Protein AF-A0A1J9Q0Z7-F1 (afdb_monomer_lite)

Radius of gyration: 9.47 Å; chains: 1; bounding box: 32×16×17 Å

Sequence (44 aa):
MPSLFSSGQKQMIAQFIGITGARDSIAGKLLKSNGWNVERAVDA

pLDDT: mean 89.7, std 11.25, range [41.47, 96.0]

Foldseek 3Di:
DPPPDDPLLVVLLVVLCVLPVDDSVVSSVLCVVQVVDSVSSNVD

InterPro domains:
  IPR009060 UBA-like superfamily [SSF46934] (6-43)

Organism: NCBI:txid1658174

Structure (mmCIF, N/CA/C/O backbone):
data_AF-A0A1J9Q0Z7-F1
#
_entry.id   AF-A0A1J9Q0Z7-F1
#
loop_
_atom_site.group_PDB
_atom_site.id
_atom_site.type_symbol
_atom_site.label_atom_id
_atom_site.label_alt_id
_atom_site.label_comp_id
_atom_site.label_asym_id
_atom_site.label_entity_id
_atom_site.label_seq_id
_atom_site.pdbx_PDB_ins_code
_atom_site.Cartn_x
_atom_site.Cartn_y
_atom_site.Cartn_z
_atom_site.occupancy
_atom_site.B_iso_or_equiv
_atom_site.auth_seq_id
_atom_site.auth_comp_id
_atom_site.auth_asym_id
_atom_site.auth_atom_id
_atom_site.pdbx_PDB_model_num
ATOM 1 N N . MET A 1 1 ? 22.872 -0.582 2.775 1.00 41.47 1 MET A N 1
ATOM 2 C CA . MET A 1 1 ? 22.048 -1.794 2.577 1.00 41.47 1 MET A CA 1
ATOM 3 C C . MET A 1 1 ? 21.218 -1.609 1.319 1.00 41.47 1 MET A C 1
ATOM 5 O O . MET A 1 1 ? 20.603 -0.552 1.210 1.00 41.47 1 MET A O 1
ATOM 9 N N . PRO A 1 2 ? 21.221 -2.551 0.361 1.00 50.94 2 PRO A N 1
ATOM 10 C CA . PRO A 1 2 ? 20.320 -2.462 -0.780 1.00 50.94 2 PRO A CA 1
ATOM 11 C C . PRO A 1 2 ? 18.891 -2.488 -0.239 1.00 50.94 2 PRO A C 1
ATOM 13 O O . PRO A 1 2 ? 18.524 -3.368 0.538 1.00 50.94 2 PRO A O 1
ATOM 16 N N . SER A 1 3 ? 18.101 -1.470 -0.559 1.00 62.00 3 SER A N 1
ATOM 17 C CA . SER A 1 3 ? 16.710 -1.462 -0.137 1.00 62.00 3 SER A CA 1
ATOM 18 C C . SER A 1 3 ? 15.959 -2.581 -0.845 1.00 62.00 3 SER A C 1
ATOM 20 O O . SER A 1 3 ? 16.013 -2.661 -2.068 1.00 62.00 3 SER A O 1
ATOM 22 N N . LEU A 1 4 ? 15.228 -3.395 -0.077 1.00 81.06 4 LEU A N 1
ATOM 23 C CA . LEU A 1 4 ? 14.401 -4.518 -0.553 1.00 81.06 4 LEU A CA 1
ATOM 24 C C . LEU A 1 4 ? 13.402 -4.140 -1.659 1.00 81.06 4 LEU A C 1
ATOM 26 O O . LEU A 1 4 ?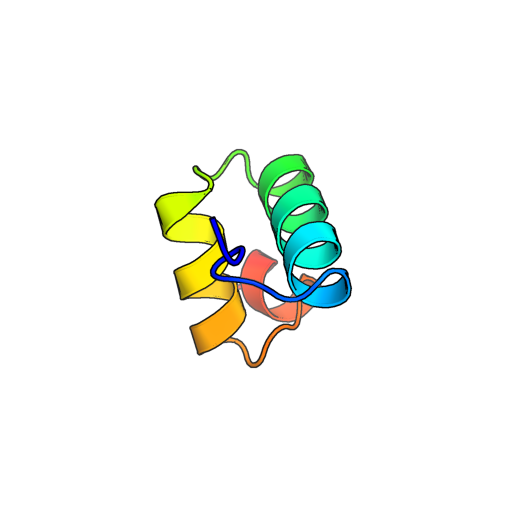 12.921 -5.007 -2.380 1.00 81.06 4 LEU A O 1
ATOM 30 N N . PHE A 1 5 ? 13.101 -2.849 -1.784 1.00 86.94 5 PHE A N 1
ATOM 31 C CA . PHE A 1 5 ? 12.160 -2.290 -2.737 1.00 86.94 5 PHE A CA 1
ATOM 32 C C . PHE A 1 5 ? 12.832 -1.210 -3.584 1.00 86.94 5 PHE A C 1
ATOM 34 O O . PHE A 1 5 ? 13.651 -0.427 -3.086 1.00 86.94 5 PHE A O 1
ATOM 41 N N . SER A 1 6 ? 12.452 -1.151 -4.857 1.00 92.00 6 SER A N 1
ATOM 42 C CA . SER A 1 6 ? 12.784 -0.038 -5.750 1.00 92.00 6 SER A CA 1
ATOM 43 C C . SER A 1 6 ? 12.147 1.271 -5.264 1.00 92.00 6 SER A C 1
ATOM 45 O O . SER A 1 6 ? 11.217 1.264 -4.455 1.00 92.00 6 SER A O 1
ATOM 47 N N . SER A 1 7 ? 12.617 2.414 -5.767 1.00 91.81 7 SER A N 1
ATOM 48 C CA . SER A 1 7 ? 12.061 3.724 -5.397 1.00 91.81 7 SER A CA 1
ATOM 49 C C . SER A 1 7 ? 10.555 3.831 -5.670 1.00 91.81 7 SER A C 1
ATOM 51 O O . SER A 1 7 ? 9.829 4.333 -4.817 1.00 91.81 7 SER A O 1
ATOM 53 N N . GLY A 1 8 ? 10.069 3.289 -6.795 1.00 93.88 8 GLY A N 1
ATOM 54 C CA . GLY A 1 8 ? 8.635 3.274 -7.115 1.00 93.88 8 GLY A CA 1
ATOM 55 C C . GLY A 1 8 ? 7.823 2.413 -6.142 1.00 93.88 8 GLY A C 1
ATOM 56 O O . GLY A 1 8 ? 6.795 2.842 -5.631 1.00 93.88 8 GLY A O 1
ATOM 57 N N . GLN A 1 9 ? 8.338 1.235 -5.784 1.00 94.31 9 GLN A N 1
ATOM 58 C CA . GLN A 1 9 ? 7.696 0.363 -4.795 1.00 94.31 9 GLN A CA 1
ATOM 59 C C . GLN A 1 9 ? 7.645 1.004 -3.402 1.00 94.31 9 GLN A C 1
ATOM 61 O O . GLN A 1 9 ? 6.652 0.851 -2.699 1.00 94.31 9 GLN A O 1
ATOM 66 N N . LYS A 1 10 ? 8.672 1.768 -3.005 1.00 93.19 10 LYS A N 1
ATOM 67 C CA . LYS A 1 10 ? 8.650 2.524 -1.741 1.00 93.19 10 LYS A CA 1
ATOM 68 C C . LYS A 1 10 ? 7.579 3.609 -1.729 1.00 93.19 10 LYS A C 1
ATOM 70 O O . LYS A 1 10 ? 6.928 3.784 -0.706 1.00 93.19 10 LYS A O 1
ATOM 75 N N . GLN A 1 11 ? 7.382 4.315 -2.844 1.00 94.88 11 GLN A N 1
ATOM 76 C CA . GLN A 1 11 ? 6.309 5.308 -2.959 1.00 94.88 11 GLN A CA 1
ATOM 77 C C . GLN A 1 11 ? 4.933 4.652 -2.811 1.00 94.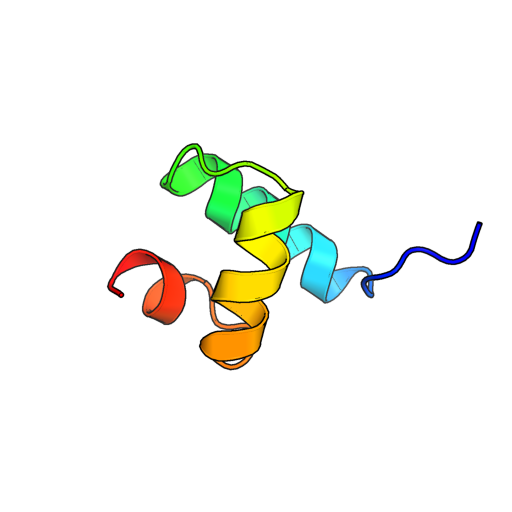88 11 GLN A C 1
ATOM 79 O O . GLN A 1 11 ? 4.098 5.156 -2.066 1.00 94.88 11 GLN A O 1
ATOM 84 N N . MET A 1 12 ? 4.726 3.497 -3.449 1.00 95.19 12 MET A N 1
ATOM 85 C CA . MET A 1 12 ? 3.483 2.728 -3.318 1.00 95.19 12 MET A CA 1
ATOM 86 C C . MET A 1 12 ? 3.269 2.230 -1.887 1.00 95.19 12 MET A C 1
ATOM 88 O O . MET A 1 12 ? 2.164 2.337 -1.369 1.00 95.19 12 MET A O 1
ATOM 92 N N . ILE A 1 13 ? 4.322 1.733 -1.228 1.00 95.31 13 ILE A N 1
ATOM 93 C CA . ILE A 1 13 ? 4.275 1.320 0.182 1.00 95.31 13 ILE A CA 1
ATOM 94 C C . ILE A 1 13 ? 3.879 2.500 1.067 1.00 95.31 13 ILE A C 1
ATOM 96 O O . ILE A 1 13 ? 2.950 2.369 1.855 1.00 95.31 13 ILE A O 1
ATOM 100 N N . ALA A 1 14 ? 4.518 3.659 0.903 1.00 94.88 14 ALA A N 1
ATOM 101 C CA . ALA A 1 14 ? 4.201 4.849 1.687 1.00 94.88 14 ALA A CA 1
ATOM 102 C C . ALA A 1 14 ? 2.750 5.317 1.478 1.00 94.88 14 ALA A C 1
ATOM 104 O O . ALA A 1 14 ? 2.071 5.626 2.455 1.00 94.88 14 ALA A O 1
ATOM 105 N N . GLN A 1 15 ? 2.251 5.318 0.235 1.00 95.62 15 GLN A N 1
ATOM 106 C CA . GLN A 1 15 ? 0.845 5.636 -0.049 1.00 95.62 15 GLN A CA 1
ATOM 107 C C . GLN A 1 15 ? -0.105 4.630 0.600 1.00 95.62 15 GLN A C 1
ATOM 109 O O . GLN A 1 15 ? -1.035 5.023 1.297 1.00 95.62 15 GLN A O 1
ATOM 114 N N . PHE A 1 16 ? 0.153 3.336 0.414 1.00 96.00 16 PHE A N 1
ATOM 115 C CA . PHE A 1 16 ? -0.672 2.269 0.970 1.00 96.00 16 PHE A CA 1
ATOM 116 C C . PHE A 1 16 ? -0.751 2.344 2.500 1.00 96.00 16 PHE A C 1
ATOM 118 O O . PHE A 1 16 ? -1.835 2.241 3.071 1.00 96.00 16 PHE A O 1
ATOM 125 N N . ILE A 1 17 ? 0.382 2.579 3.168 1.00 96.00 17 ILE A N 1
ATOM 126 C CA . ILE A 1 17 ? 0.445 2.797 4.619 1.00 96.00 17 ILE A CA 1
ATOM 127 C C . ILE A 1 17 ? -0.338 4.050 5.012 1.00 96.00 17 ILE A C 1
ATOM 129 O O . ILE A 1 17 ? -1.092 4.008 5.977 1.00 96.00 17 ILE A O 1
ATOM 133 N N . GLY A 1 18 ? -0.194 5.147 4.265 1.00 95.81 18 GLY A N 1
ATOM 134 C CA . GLY A 1 18 ? -0.919 6.390 4.531 1.00 95.81 18 GLY A CA 1
ATOM 135 C C . GLY A 1 18 ? -2.441 6.239 4.441 1.00 95.81 18 GLY A C 1
ATOM 136 O O . GLY A 1 18 ? -3.156 6.881 5.202 1.00 95.81 18 GLY A O 1
ATOM 137 N N . ILE A 1 19 ? -2.927 5.372 3.549 1.00 95.12 19 ILE A N 1
ATOM 138 C CA . ILE A 1 19 ? -4.361 5.110 3.356 1.00 95.12 19 ILE A CA 1
ATOM 139 C C . ILE A 1 19 ? -4.896 4.120 4.400 1.00 95.12 19 ILE A C 1
ATOM 141 O O . ILE A 1 19 ? -5.961 4.336 4.970 1.00 95.12 19 ILE A O 1
ATOM 145 N N . THR A 1 20 ? -4.170 3.030 4.655 1.00 94.75 20 THR A N 1
ATOM 146 C CA . THR A 1 20 ? -4.676 1.887 5.444 1.00 94.75 20 THR A CA 1
ATOM 147 C C . THR A 1 20 ? -4.209 1.867 6.898 1.00 94.75 20 THR A C 1
ATOM 149 O O . THR A 1 20 ? -4.765 1.139 7.718 1.00 94.75 20 THR A O 1
ATOM 152 N N . GLY A 1 21 ? -3.143 2.596 7.228 1.00 92.62 21 GLY A N 1
ATOM 153 C CA . GLY A 1 21 ? -2.440 2.477 8.506 1.00 92.62 21 GLY A CA 1
ATOM 154 C C . GLY A 1 21 ? -1.660 1.165 8.679 1.00 92.62 21 GLY A C 1
ATOM 155 O O . GLY A 1 21 ? -1.228 0.851 9.791 1.00 92.62 21 GLY A O 1
ATOM 156 N N . ALA A 1 22 ? -1.481 0.370 7.617 1.00 91.50 22 ALA A N 1
ATOM 157 C CA . ALA A 1 22 ? -0.742 -0.888 7.685 1.00 91.50 22 ALA A CA 1
ATOM 158 C C . ALA A 1 22 ? 0.740 -0.677 8.048 1.00 91.50 22 ALA A C 1
ATOM 160 O O . ALA A 1 22 ? 1.331 0.364 7.784 1.00 91.50 22 ALA A O 1
ATOM 161 N N . ARG A 1 23 ? 1.386 -1.701 8.616 1.00 90.94 23 ARG A N 1
ATOM 162 C CA . ARG A 1 23 ? 2.840 -1.676 8.863 1.00 90.94 23 ARG A CA 1
ATOM 163 C C . ARG A 1 23 ? 3.618 -1.923 7.570 1.00 90.94 23 ARG A C 1
ATOM 165 O O . ARG A 1 23 ? 3.203 -2.762 6.770 1.00 90.94 23 ARG A O 1
ATOM 172 N N . ASP A 1 24 ? 4.804 -1.328 7.430 1.00 85.56 24 ASP A N 1
ATOM 173 C CA . ASP A 1 24 ? 5.707 -1.510 6.278 1.00 85.56 24 ASP A CA 1
ATOM 174 C C . ASP A 1 24 ? 5.945 -2.974 5.892 1.00 85.56 24 ASP A C 1
ATOM 176 O O . ASP A 1 24 ? 5.932 -3.338 4.713 1.00 85.56 24 ASP A O 1
ATOM 180 N N . SER A 1 25 ? 6.118 -3.839 6.895 1.00 85.06 25 SER A N 1
ATOM 181 C CA . SER A 1 25 ? 6.368 -5.271 6.701 1.00 85.06 25 SER A CA 1
ATOM 182 C C . SER A 1 25 ?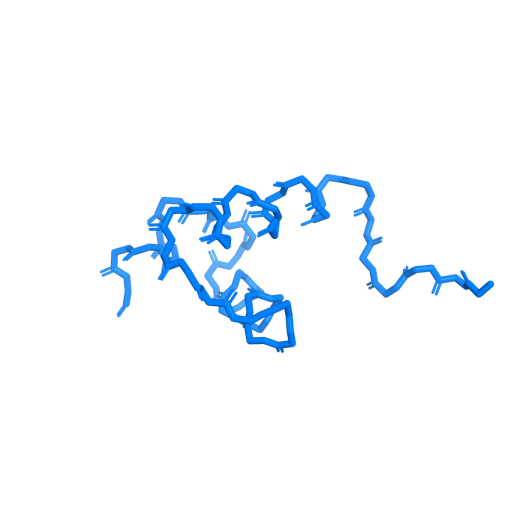 5.189 -6.025 6.077 1.00 85.06 25 SER A C 1
ATOM 184 O O . SER A 1 25 ? 5.396 -7.078 5.465 1.00 85.06 25 SER A O 1
ATOM 186 N N . ILE A 1 26 ? 3.967 -5.500 6.217 1.00 91.06 26 ILE A N 1
ATOM 187 C CA . ILE A 1 26 ? 2.740 -6.055 5.633 1.00 91.06 26 ILE A CA 1
ATOM 188 C C . ILE A 1 26 ? 2.399 -5.344 4.322 1.00 91.06 26 ILE A C 1
ATOM 190 O O . ILE A 1 26 ? 2.067 -6.019 3.349 1.00 91.06 26 ILE A O 1
ATOM 194 N N . ALA A 1 27 ? 2.573 -4.022 4.250 1.00 93.56 27 ALA A N 1
ATOM 195 C CA . ALA A 1 27 ? 2.305 -3.220 3.056 1.00 93.56 27 ALA A CA 1
ATOM 196 C C . ALA A 1 27 ? 3.028 -3.764 1.815 1.00 93.56 27 ALA A C 1
ATOM 198 O O . ALA A 1 27 ? 2.409 -3.989 0.777 1.00 93.56 27 ALA A O 1
ATOM 199 N N . GLY A 1 28 ? 4.322 -4.081 1.938 1.00 92.88 28 GLY A N 1
ATOM 200 C CA . GLY A 1 28 ? 5.082 -4.661 0.828 1.00 92.88 28 GLY A CA 1
ATOM 201 C C . GLY A 1 28 ? 4.554 -6.029 0.372 1.00 92.88 28 GLY A C 1
ATOM 202 O O . GLY A 1 28 ? 4.597 -6.338 -0.818 1.00 92.88 28 GLY A O 1
ATOM 203 N N . LYS A 1 29 ? 4.024 -6.850 1.289 1.00 93.25 29 LYS A N 1
ATOM 204 C CA . LYS A 1 29 ? 3.444 -8.161 0.953 1.00 93.25 29 LYS A CA 1
ATOM 205 C C . LYS A 1 29 ? 2.102 -8.013 0.244 1.00 93.25 29 LYS A C 1
ATOM 207 O O . LYS A 1 29 ? 1.899 -8.664 -0.778 1.00 93.25 29 LYS A O 1
ATOM 212 N N . LEU A 1 30 ? 1.227 -7.149 0.757 1.00 94.12 30 LEU A N 1
ATOM 213 C CA . LEU A 1 30 ? -0.090 -6.890 0.172 1.00 94.12 30 LEU A CA 1
ATOM 214 C C . LEU A 1 30 ? 0.036 -6.263 -1.214 1.00 94.12 30 LEU A C 1
ATOM 216 O O 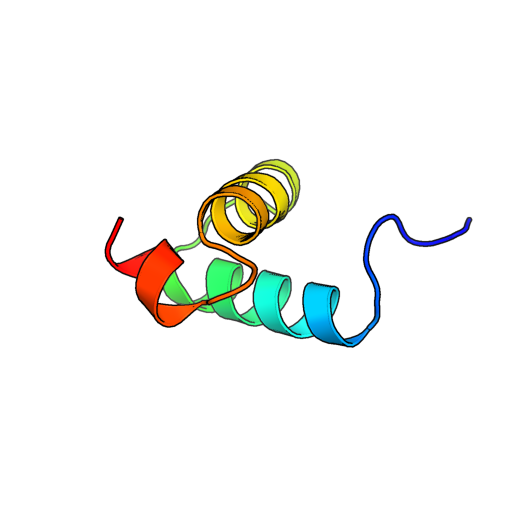. LEU A 1 30 ? -0.568 -6.760 -2.162 1.00 94.12 30 LEU A O 1
ATOM 220 N N . LEU A 1 31 ? 0.900 -5.257 -1.370 1.00 94.56 31 LEU A N 1
ATOM 221 C CA . LEU A 1 31 ? 1.179 -4.663 -2.675 1.00 94.56 31 LEU A CA 1
ATOM 222 C C . LEU A 1 31 ? 1.758 -5.693 -3.640 1.00 94.56 31 LEU A C 1
ATOM 224 O O . LEU A 1 31 ? 1.283 -5.795 -4.765 1.00 94.56 31 LEU A O 1
ATOM 228 N N . LYS A 1 32 ? 2.722 -6.516 -3.210 1.00 94.06 32 LYS A N 1
ATOM 229 C CA . LYS A 1 32 ? 3.272 -7.578 -4.063 1.00 94.06 32 LYS A CA 1
ATOM 230 C C . LYS A 1 32 ? 2.198 -8.583 -4.501 1.00 94.06 32 LYS A C 1
ATOM 232 O O . LYS A 1 32 ? 2.182 -8.952 -5.672 1.00 94.06 32 LYS A O 1
ATOM 237 N N . SER A 1 33 ? 1.304 -8.992 -3.599 1.00 94.56 33 SER A N 1
ATOM 238 C CA . SER A 1 33 ? 0.185 -9.897 -3.912 1.00 94.56 33 SER A CA 1
ATOM 239 C C . SER A 1 33 ? -0.824 -9.277 -4.884 1.00 94.56 33 SER A C 1
ATOM 241 O O . SER A 1 33 ? -1.463 -9.995 -5.645 1.00 94.56 33 SER A O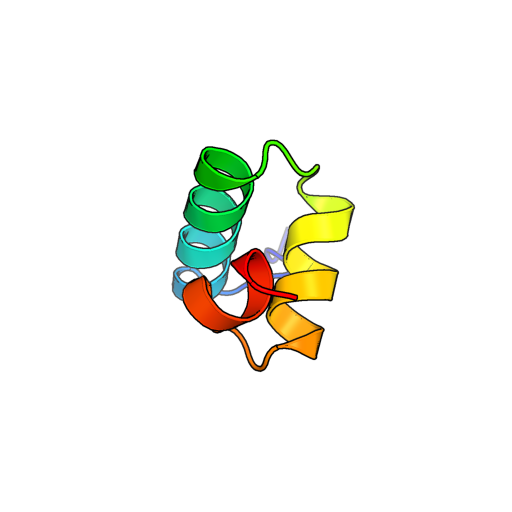 1
ATOM 243 N N . ASN A 1 34 ? -0.929 -7.949 -4.889 1.00 95.44 34 ASN A N 1
ATOM 244 C CA . ASN A 1 34 ? -1.832 -7.182 -5.743 1.00 95.44 34 ASN A CA 1
ATOM 245 C C . ASN A 1 34 ? -1.139 -6.573 -6.976 1.00 95.44 34 ASN A C 1
ATOM 247 O O . ASN A 1 34 ? -1.692 -5.691 -7.631 1.00 95.44 34 ASN A O 1
ATOM 251 N N . GLY A 1 35 ? 0.064 -7.048 -7.325 1.00 94.62 35 GLY A N 1
ATOM 252 C CA . GLY A 1 35 ? 0.777 -6.621 -8.534 1.00 94.62 35 GLY A CA 1
ATOM 253 C C . GLY A 1 35 ? 1.347 -5.203 -8.460 1.00 94.62 35 GLY A C 1
ATOM 254 O O . GLY A 1 35 ? 1.454 -4.538 -9.484 1.00 94.62 35 GLY A O 1
ATOM 255 N N . TRP A 1 36 ? 1.710 -4.744 -7.261 1.00 95.12 36 TRP A N 1
ATOM 256 C CA . TRP A 1 36 ? 2.189 -3.387 -6.980 1.00 95.12 36 TRP A CA 1
ATOM 257 C C . TRP A 1 36 ? 1.196 -2.300 -7.403 1.00 95.12 36 TRP A C 1
ATOM 259 O O . TRP A 1 36 ? 1.574 -1.244 -7.899 1.00 95.12 36 TRP A O 1
ATOM 269 N N . ASN A 1 37 ? -0.089 -2.566 -7.181 1.00 94.62 37 ASN A N 1
ATOM 270 C CA . ASN A 1 37 ? -1.165 -1.614 -7.397 1.00 94.62 37 ASN A CA 1
ATOM 271 C C . ASN A 1 37 ? -1.769 -1.222 -6.040 1.00 94.62 37 ASN A C 1
ATOM 273 O O . ASN A 1 37 ? -2.230 -2.090 -5.300 1.00 94.62 37 ASN A O 1
ATOM 277 N N . VAL A 1 38 ? -1.716 0.071 -5.705 1.00 94.62 38 VAL A N 1
ATOM 278 C CA . VAL A 1 38 ? -2.182 0.592 -4.410 1.00 94.62 38 VAL A CA 1
ATOM 279 C C . VAL A 1 38 ? -3.698 0.488 -4.294 1.00 94.62 38 VAL A C 1
ATOM 281 O O . VAL A 1 38 ? -4.171 -0.033 -3.294 1.00 94.62 38 VAL A O 1
ATOM 2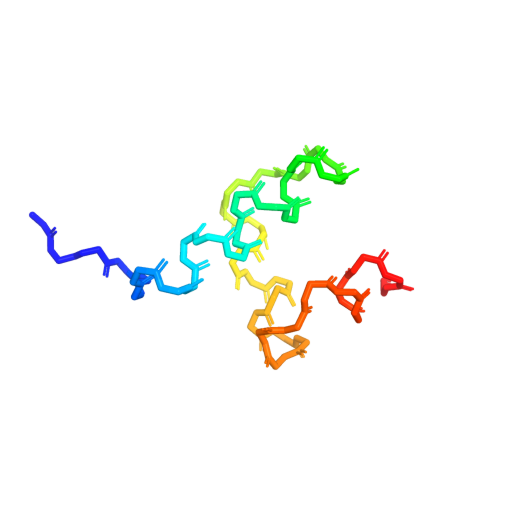84 N N . GLU A 1 39 ? -4.443 0.917 -5.313 1.00 93.69 39 GLU A N 1
ATOM 285 C CA . GLU A 1 39 ? -5.914 0.911 -5.311 1.00 93.69 39 GLU A CA 1
ATOM 286 C C . GLU A 1 39 ? -6.451 -0.505 -5.098 1.00 93.69 39 GLU A C 1
ATOM 288 O O . GLU A 1 39 ? -7.161 -0.771 -4.132 1.00 93.69 39 GLU A O 1
ATOM 293 N N . ARG A 1 40 ? -5.978 -1.457 -5.910 1.00 92.25 40 ARG A N 1
ATOM 294 C CA . ARG A 1 40 ? -6.355 -2.869 -5.779 1.00 92.25 40 ARG A CA 1
ATOM 295 C C . ARG A 1 40 ? -5.991 -3.443 -4.410 1.00 92.25 40 ARG A C 1
ATOM 297 O O . ARG A 1 40 ? -6.710 -4.294 -3.910 1.00 92.25 40 ARG A O 1
ATOM 304 N N . ALA A 1 41 ? -4.864 -3.033 -3.831 1.00 93.50 41 ALA A N 1
ATOM 305 C CA . ALA A 1 41 ? -4.447 -3.531 -2.526 1.00 93.50 41 ALA A CA 1
ATOM 306 C C . ALA A 1 41 ? -5.276 -2.953 -1.371 1.00 93.50 41 ALA A C 1
ATOM 308 O O . ALA A 1 41 ? -5.349 -3.600 -0.333 1.00 93.50 41 ALA A O 1
ATOM 309 N N . VAL A 1 42 ? -5.821 -1.739 -1.513 1.00 92.62 42 VAL A N 1
ATOM 310 C CA . VAL A 1 42 ? -6.658 -1.083 -0.490 1.00 92.62 42 VAL A CA 1
ATOM 311 C C . VAL A 1 42 ? -8.059 -1.690 -0.466 1.00 92.62 42 VAL A C 1
ATOM 313 O O . VAL A 1 42 ? -8.632 -1.831 0.610 1.00 92.62 42 VAL A O 1
ATOM 316 N N . ASP A 1 43 ? -8.581 -2.071 -1.633 1.00 87.94 43 ASP A N 1
ATOM 317 C CA . ASP A 1 43 ? -9.904 -2.689 -1.773 1.00 87.94 43 ASP A CA 1
ATOM 318 C C . ASP A 1 43 ? -9.936 -4.196 -1.435 1.00 87.94 43 ASP A C 1
ATOM 320 O O . ASP A 1 43 ? -11.017 -4.787 -1.390 1.00 87.94 43 ASP A O 1
ATOM 324 N N . ALA A 1 44 ? -8.772 -4.830 -1.244 1.00 77.44 44 ALA A N 1
ATOM 325 C CA . ALA A 1 44 ? -8.621 -6.264 -0.960 1.00 77.44 44 ALA A CA 1
ATOM 326 C C . ALA A 1 44 ? -8.600 -6.572 0.544 1.00 77.44 44 ALA A C 1
ATOM 328 O O . ALA A 1 44 ? -9.259 -7.563 0.937 1.00 77.44 44 ALA A O 1
#

Secondary structure (DSSP, 8-state):
---SS-HHHHHHHHHHHHHH---HHHHHHHHHHTTS-HHHHH--